Protein AF-A0A1Y3BPK3-F1 (afdb_monomer)

Radius of gyration: 22.69 Å; Cα contacts (8 Å, |Δi|>4): 150; chains: 1; bounding box: 43×45×66 Å

pLDDT: mean 86.42, std 18.13, range [39.81, 98.81]

Secondary structure (DSSP, 8-state):
-PPPPPPP--------PPP--EEEEEEEE-SSEEEEEEEEE-TT--EEEEEEEEETT--EEEEEEEEETTEEEEEEEE-STT-----

Mean predicted aligned error: 9.59 Å

Structure (mmCIF, N/CA/C/O backbone):
data_AF-A0A1Y3BPK3-F1
#
_entry.id   AF-A0A1Y3BPK3-F1
#
loop_
_atom_site.group_PDB
_atom_site.id
_atom_site.type_symbol
_atom_site.label_atom_id
_atom_site.label_alt_id
_atom_site.label_comp_id
_atom_site.label_asym_id
_atom_site.label_entity_id
_atom_site.label_seq_id
_atom_site.pdbx_PDB_ins_code
_atom_site.Cartn_x
_atom_site.Cartn_y
_atom_site.Cartn_z
_atom_site.occupancy
_atom_site.B_iso_or_equiv
_atom_site.auth_seq_id
_atom_site.auth_comp_id
_atom_site.auth_asym_id
_atom_site.auth_atom_id
_atom_site.pdbx_PDB_model_num
ATOM 1 N N . MET A 1 1 ? -25.780 -36.910 51.005 1.00 43.31 1 MET A N 1
ATOM 2 C CA . MET A 1 1 ? -24.746 -36.689 49.974 1.00 43.31 1 MET A CA 1
ATOM 3 C C . MET A 1 1 ? -25.043 -35.326 49.369 1.00 43.31 1 MET A C 1
ATOM 5 O O . MET A 1 1 ? -26.055 -35.195 48.696 1.00 43.31 1 MET A O 1
ATOM 9 N N . THR A 1 2 ? -24.294 -34.288 49.742 1.00 42.59 2 THR A N 1
ATOM 10 C CA . THR A 1 2 ? -24.593 -32.908 49.323 1.00 42.59 2 THR A CA 1
ATOM 11 C C . THR A 1 2 ? -23.791 -32.59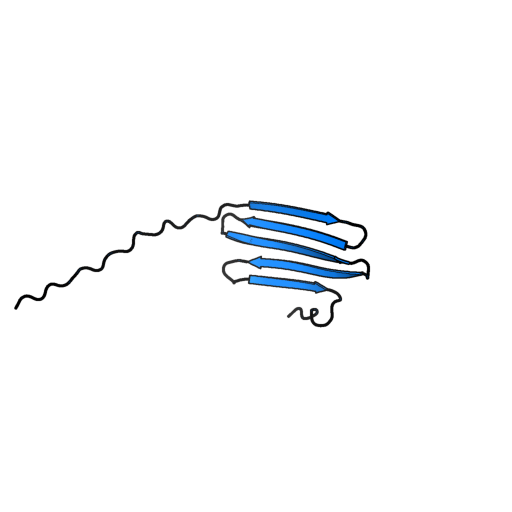7 48.070 1.00 42.59 2 THR A C 1
ATOM 13 O O . THR A 1 2 ? -22.566 -32.679 48.091 1.00 42.59 2 THR A O 1
ATOM 16 N N . ILE A 1 3 ? -24.481 -32.285 46.978 1.00 46.81 3 ILE A N 1
ATOM 17 C CA . ILE A 1 3 ? -23.856 -31.874 45.722 1.00 46.81 3 ILE A CA 1
ATOM 18 C C . ILE A 1 3 ? -23.541 -30.382 45.849 1.00 46.81 3 ILE A C 1
ATOM 20 O O . ILE A 1 3 ? -24.445 -29.574 46.050 1.00 46.81 3 ILE A O 1
ATOM 24 N N . VAL A 1 4 ? -22.261 -30.026 45.768 1.00 48.72 4 VAL A N 1
ATOM 25 C CA . VAL A 1 4 ? -21.808 -28.633 45.710 1.00 48.72 4 VAL A CA 1
ATOM 26 C C . VAL A 1 4 ? -21.711 -28.250 44.236 1.00 48.72 4 VAL A C 1
ATOM 28 O O . VAL A 1 4 ? -20.932 -28.846 43.497 1.00 48.72 4 VAL A O 1
ATOM 31 N N . PHE A 1 5 ? -22.503 -27.273 43.797 1.00 52.94 5 PHE A N 1
ATOM 32 C CA . PHE A 1 5 ? -22.323 -26.650 42.487 1.00 52.94 5 PHE A CA 1
ATOM 33 C C . PHE A 1 5 ? -21.257 -25.558 42.600 1.00 52.94 5 PHE A C 1
ATOM 35 O O . PHE A 1 5 ? -21.398 -24.626 43.389 1.00 52.94 5 PHE A O 1
ATOM 42 N N . ALA A 1 6 ? -20.185 -25.678 41.817 1.00 53.53 6 ALA A N 1
ATOM 43 C CA . ALA A 1 6 ? -19.218 -24.603 41.639 1.00 53.53 6 ALA A CA 1
ATOM 44 C C . ALA A 1 6 ? -19.834 -23.520 40.738 1.00 53.53 6 ALA A C 1
ATOM 46 O O . ALA A 1 6 ? -20.295 -23.818 39.636 1.00 53.53 6 ALA A O 1
ATOM 47 N N . ALA A 1 7 ? -19.863 -22.272 41.210 1.00 60.31 7 ALA A N 1
ATOM 48 C CA . ALA A 1 7 ? -20.268 -21.127 40.400 1.00 60.31 7 ALA A CA 1
ATOM 49 C C . ALA A 1 7 ? -19.264 -20.912 39.248 1.00 60.31 7 ALA A C 1
ATOM 51 O O . ALA A 1 7 ? -18.063 -21.119 39.451 1.00 60.31 7 ALA A O 1
ATOM 52 N N . PRO A 1 8 ? -19.711 -20.498 38.047 1.00 56.19 8 PRO A N 1
ATOM 53 C CA . PRO A 1 8 ? -18.799 -20.228 36.947 1.00 56.19 8 PRO A CA 1
ATOM 54 C C . PRO A 1 8 ? -17.913 -19.038 37.322 1.00 56.19 8 PRO A C 1
ATOM 56 O O . PRO A 1 8 ? -18.404 -17.983 37.721 1.00 56.19 8 PRO A O 1
ATOM 59 N N . ALA A 1 9 ? -16.598 -19.207 37.201 1.00 60.88 9 ALA A N 1
ATOM 60 C CA . ALA A 1 9 ? -15.666 -18.099 37.321 1.00 60.88 9 ALA A CA 1
ATOM 61 C C . ALA A 1 9 ? -15.924 -17.125 36.163 1.00 60.88 9 ALA A C 1
ATOM 63 O O . ALA A 1 9 ? -15.700 -17.454 34.997 1.00 60.88 9 ALA A O 1
ATOM 64 N N . THR A 1 10 ? -16.423 -15.931 36.471 1.00 55.75 10 THR A N 1
ATOM 65 C CA . THR A 1 10 ? -16.526 -14.836 35.506 1.00 55.75 10 THR A CA 1
ATOM 66 C C . THR A 1 10 ? -15.117 -14.432 35.087 1.00 55.75 10 THR A C 1
ATOM 68 O O . THR A 1 10 ? -14.354 -13.910 35.903 1.00 55.75 10 THR A O 1
ATOM 71 N N . LYS A 1 11 ? -14.763 -14.692 33.822 1.00 57.59 11 LYS A N 1
ATOM 72 C CA . LYS A 1 11 ? -13.584 -14.105 33.173 1.00 57.59 11 LYS A CA 1
ATOM 73 C C . LYS A 1 11 ? -13.621 -12.585 33.420 1.00 57.59 11 LYS A C 1
ATOM 75 O O . LYS A 1 11 ? -14.697 -12.004 33.254 1.00 57.59 11 LYS A O 1
ATOM 80 N N . PRO A 1 12 ? -12.515 -11.939 33.831 1.00 60.12 12 PRO A N 1
ATOM 81 C CA . PRO A 1 12 ? -12.467 -10.484 33.909 1.00 60.12 12 PRO A CA 1
ATOM 82 C C . PRO A 1 12 ? -12.918 -9.896 32.571 1.00 60.12 12 PRO A C 1
ATOM 84 O O . PRO A 1 12 ? -12.509 -10.399 31.524 1.00 60.12 12 PRO A O 1
ATOM 87 N N . ALA A 1 13 ? -13.777 -8.877 32.605 1.00 63.81 13 ALA A N 1
ATOM 88 C CA . ALA A 1 13 ? -14.153 -8.142 31.407 1.00 63.81 13 ALA A CA 1
ATOM 89 C C . ALA A 1 13 ? -12.880 -7.532 30.805 1.00 63.81 13 ALA A C 1
ATOM 91 O O . ALA A 1 13 ? -12.248 -6.669 31.417 1.00 63.81 13 ALA A O 1
ATOM 92 N N . GLU A 1 14 ? -12.471 -8.046 29.650 1.00 63.75 14 GLU A N 1
ATOM 93 C CA . GLU A 1 14 ? -11.362 -7.509 28.877 1.00 63.75 14 GLU A CA 1
ATOM 94 C C . GLU A 1 14 ? -11.798 -6.120 28.410 1.00 63.75 14 GLU A C 1
ATOM 96 O O . GLU A 1 14 ? -12.842 -5.961 27.778 1.00 63.75 14 GLU 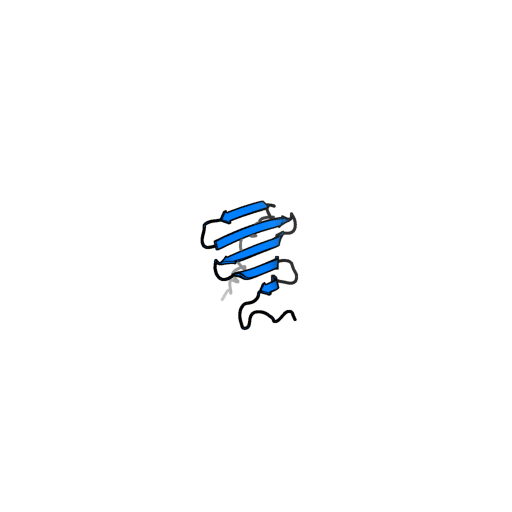A O 1
ATOM 101 N N . LYS A 1 15 ? -11.083 -5.091 28.862 1.00 59.50 15 LYS A N 1
ATOM 102 C CA . LYS A 1 15 ? -11.409 -3.703 28.551 1.00 59.50 15 LYS A CA 1
ATOM 103 C C . LYS A 1 15 ? -11.220 -3.546 27.045 1.00 59.50 15 LYS A C 1
ATOM 105 O O . LYS A 1 15 ? -10.083 -3.624 26.595 1.00 59.50 15 LYS A O 1
ATOM 110 N N . GLU A 1 16 ? -12.307 -3.378 26.293 1.00 65.19 16 GLU A N 1
ATOM 111 C CA . GLU A 1 16 ? -12.232 -3.120 24.852 1.00 65.19 16 GLU A CA 1
ATOM 112 C C . GLU A 1 16 ? -11.322 -1.911 24.629 1.00 65.19 16 GLU A C 1
ATOM 114 O O . GLU A 1 16 ? -11.621 -0.787 25.047 1.00 65.19 16 GLU A O 1
ATOM 119 N N . GLU A 1 17 ? -10.147 -2.174 24.065 1.00 70.88 17 GLU A N 1
ATOM 120 C CA . GLU A 1 17 ? -9.182 -1.140 23.746 1.00 70.88 17 GLU A C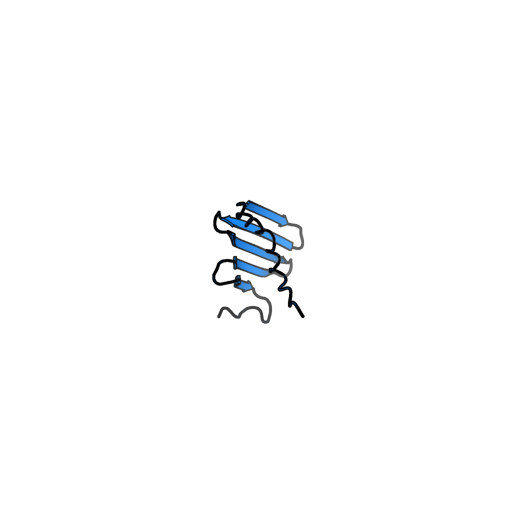A 1
ATOM 121 C C . GLU A 1 17 ? -9.737 -0.363 22.560 1.00 70.88 17 GLU A C 1
ATOM 123 O O . GLU A 1 17 ? -10.012 -0.928 21.500 1.00 70.88 17 GLU A O 1
ATOM 128 N N . GLN A 1 18 ? -9.993 0.928 22.771 1.00 79.56 18 GLN A N 1
ATOM 129 C CA . GLN A 1 18 ? -10.550 1.749 21.709 1.00 79.56 18 GLN A CA 1
ATOM 130 C C . GLN A 1 18 ? -9.513 1.931 20.596 1.00 79.56 18 GLN A C 1
ATOM 132 O O . GLN A 1 18 ? -8.314 2.020 20.892 1.00 79.56 18 GLN A O 1
ATOM 137 N N . PRO A 1 19 ? -9.950 1.998 19.327 1.00 83.56 19 PRO A N 1
ATOM 138 C CA . PRO A 1 19 ? -9.058 2.318 18.227 1.00 83.56 19 PRO A CA 1
ATOM 139 C C . PRO A 1 19 ? -8.344 3.640 18.507 1.00 83.56 19 PRO A C 1
ATOM 141 O O . PRO A 1 19 ? -8.978 4.641 18.839 1.00 83.56 19 PRO A O 1
ATOM 144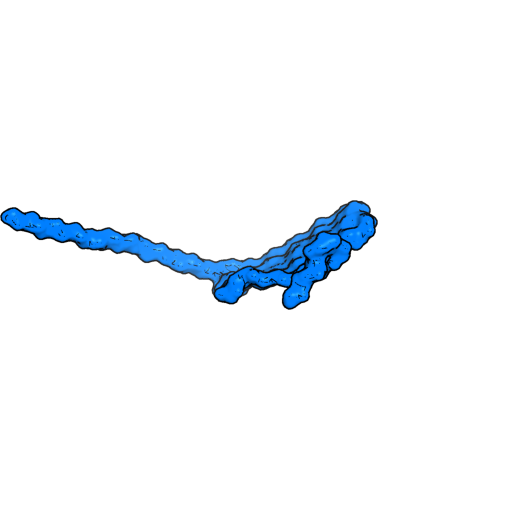 N N . HIS A 1 20 ? -7.020 3.638 18.382 1.00 91.50 20 HIS A N 1
ATOM 145 C CA . HIS A 1 20 ? -6.221 4.854 18.446 1.00 91.50 20 HIS A CA 1
ATOM 146 C C . HIS A 1 20 ? -5.911 5.274 17.008 1.00 91.50 20 HIS A C 1
ATOM 148 O O . HIS A 1 20 ? -5.159 4.560 16.336 1.00 91.50 20 HIS A O 1
ATOM 154 N N . PRO A 1 21 ? -6.479 6.394 16.520 1.00 96.25 21 PRO A N 1
ATOM 155 C CA . PRO A 1 21 ? -6.233 6.847 15.164 1.00 96.25 21 PRO A CA 1
ATOM 156 C C . PRO A 1 21 ? -4.746 7.043 14.897 1.00 96.25 21 PRO A C 1
ATOM 158 O O . PRO A 1 21 ? -4.003 7.553 15.740 1.00 96.25 21 PRO A O 1
ATOM 161 N N . TYR A 1 22 ? -4.328 6.685 13.692 1.00 98.06 22 TYR A N 1
ATOM 162 C CA . TYR A 1 22 ? -2.982 6.945 13.209 1.00 98.06 22 TYR A CA 1
ATOM 163 C C . TYR A 1 22 ? -3.022 7.349 11.745 1.00 98.06 22 TYR A C 1
ATOM 165 O O . TYR A 1 22 ? -3.968 7.052 11.019 1.00 98.06 22 TYR A O 1
ATOM 173 N N . ASN A 1 23 ? -1.955 8.003 11.310 1.00 98.44 23 ASN A N 1
ATOM 174 C CA . ASN A 1 23 ? -1.691 8.282 9.912 1.00 98.44 23 ASN A CA 1
ATOM 175 C C . ASN A 1 23 ? -0.179 8.202 9.712 1.00 98.44 23 ASN A C 1
ATOM 177 O O . ASN A 1 23 ? 0.581 8.847 10.440 1.00 98.44 23 ASN A O 1
ATOM 181 N N . PHE A 1 24 ? 0.259 7.376 8.771 1.00 98.69 24 PHE A N 1
ATOM 182 C CA . PHE A 1 24 ? 1.661 7.291 8.403 1.00 98.69 24 PHE A CA 1
ATOM 183 C C . PHE A 1 24 ? 1.815 7.102 6.901 1.00 98.69 24 PHE A C 1
ATOM 185 O O . PHE A 1 24 ? 0.924 6.626 6.196 1.00 98.69 24 PHE A O 1
ATOM 192 N N . GLY A 1 25 ? 3.003 7.426 6.412 1.00 98.56 25 GLY A N 1
ATOM 193 C CA . GLY A 1 25 ? 3.396 7.102 5.058 1.00 98.56 25 GLY A CA 1
ATOM 194 C C . GLY A 1 25 ? 4.896 7.203 4.877 1.00 98.56 25 GLY A C 1
ATOM 195 O O . GLY A 1 25 ? 5.586 7.858 5.659 1.00 98.56 25 GLY A O 1
ATOM 196 N N . TYR A 1 26 ? 5.391 6.536 3.846 1.00 98.62 26 TYR A N 1
ATOM 197 C CA . TYR A 1 26 ? 6.778 6.631 3.425 1.00 98.62 26 TYR A CA 1
ATOM 198 C C . TYR A 1 26 ? 6.898 6.448 1.915 1.00 98.62 26 TYR A C 1
ATOM 200 O O . TYR A 1 26 ? 6.043 5.849 1.257 1.00 98.62 26 TYR A O 1
ATOM 208 N N . GLU A 1 27 ? 8.003 6.957 1.390 1.00 98.38 27 GLU A N 1
ATOM 209 C CA . GLU A 1 27 ? 8.447 6.763 0.019 1.00 98.38 27 GLU A CA 1
ATOM 210 C C . GLU A 1 27 ? 9.922 6.374 0.059 1.00 98.38 27 GLU A C 1
ATOM 212 O O . GLU A 1 27 ? 10.727 7.011 0.740 1.00 98.38 27 GLU A O 1
ATOM 217 N N . GLU A 1 28 ? 10.263 5.320 -0.670 1.00 98.38 28 GLU A N 1
ATOM 218 C CA . GLU A 1 28 ? 11.634 4.904 -0.918 1.00 98.38 28 GLU A CA 1
ATOM 219 C C . GLU A 1 28 ? 11.859 4.867 -2.424 1.00 98.38 28 GL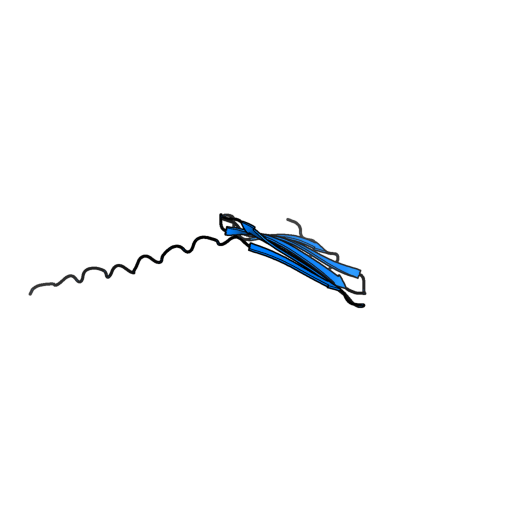U A C 1
ATOM 221 O O . GLU A 1 28 ? 11.075 4.282 -3.175 1.00 98.38 28 GLU A O 1
ATOM 226 N N . LYS A 1 29 ? 12.929 5.517 -2.872 1.00 97.88 29 LYS A N 1
ATOM 227 C CA . LYS A 1 29 ? 13.255 5.640 -4.286 1.00 97.88 29 LYS A CA 1
ATOM 228 C C . LYS A 1 29 ? 14.746 5.479 -4.495 1.00 97.88 29 LYS A C 1
ATOM 230 O O . LYS A 1 29 ? 15.540 6.216 -3.910 1.00 97.88 29 LYS A O 1
ATOM 235 N N . ASP A 1 30 ? 15.109 4.571 -5.389 1.00 95.69 30 ASP A N 1
ATOM 236 C CA . ASP A 1 30 ? 16.478 4.401 -5.852 1.00 95.69 30 ASP A CA 1
ATOM 237 C C . ASP A 1 30 ? 16.537 4.314 -7.391 1.00 95.69 30 ASP A C 1
ATOM 239 O O . ASP A 1 30 ? 15.598 4.691 -8.096 1.00 95.69 30 ASP A O 1
ATOM 243 N N . ALA A 1 31 ? 17.681 3.896 -7.938 1.00 95.25 31 ALA A N 1
ATOM 244 C CA . ALA A 1 31 ? 17.864 3.769 -9.385 1.00 95.25 31 ALA A CA 1
ATOM 245 C C . ALA A 1 31 ? 17.110 2.576 -10.009 1.00 95.25 31 ALA A C 1
ATOM 247 O O . ALA A 1 31 ? 17.002 2.506 -11.234 1.00 95.25 31 ALA A O 1
ATOM 248 N N . ASN A 1 32 ? 16.642 1.628 -9.198 1.00 96.94 32 ASN A N 1
ATOM 249 C CA . ASN A 1 32 ? 16.064 0.362 -9.634 1.00 96.94 32 ASN A CA 1
ATOM 250 C C . ASN A 1 32 ? 14.582 0.217 -9.284 1.00 96.94 32 ASN A C 1
ATOM 252 O O . ASN A 1 32 ? 13.913 -0.602 -9.908 1.00 96.94 32 ASN A O 1
ATOM 256 N N . TYR A 1 33 ? 14.072 0.957 -8.302 1.00 97.56 33 TYR A N 1
ATOM 257 C CA . TYR A 1 33 ? 12.678 0.888 -7.903 1.00 97.56 33 TYR A CA 1
ATOM 258 C C . TYR A 1 33 ? 12.167 2.174 -7.243 1.00 97.56 33 TYR A C 1
ATOM 260 O O . TYR A 1 33 ? 12.909 3.062 -6.820 1.00 97.56 33 TYR A O 1
ATOM 268 N N . THR A 1 34 ? 10.845 2.263 -7.138 1.00 98.50 34 THR A N 1
ATOM 269 C CA . THR A 1 34 ? 10.150 3.186 -6.236 1.00 98.50 34 THR A CA 1
ATOM 270 C C . THR A 1 34 ? 9.079 2.416 -5.475 1.00 98.50 34 THR A C 1
ATOM 272 O O . THR A 1 34 ? 8.291 1.684 -6.077 1.00 98.50 34 THR A O 1
ATOM 275 N N . ILE A 1 35 ? 9.047 2.580 -4.156 1.00 98.44 35 ILE A N 1
ATOM 276 C CA . ILE A 1 35 ? 8.033 2.023 -3.262 1.00 98.44 35 ILE A CA 1
ATOM 277 C C . ILE A 1 35 ? 7.369 3.179 -2.527 1.00 98.44 35 ILE A C 1
ATOM 279 O O . ILE A 1 35 ? 8.051 4.047 -1.986 1.00 98.44 35 ILE A O 1
ATOM 283 N N . THR A 1 36 ? 6.041 3.177 -2.469 1.00 98.75 36 THR A N 1
ATOM 284 C CA . THR A 1 36 ? 5.288 4.112 -1.626 1.00 98.75 36 THR A CA 1
ATOM 285 C C . THR A 1 36 ? 4.308 3.351 -0.751 1.00 98.75 36 THR A C 1
ATOM 287 O O . THR A 1 36 ? 3.810 2.290 -1.139 1.00 98.75 36 THR A O 1
ATOM 290 N N . ARG A 1 37 ? 4.024 3.887 0.434 1.00 98.69 37 ARG A N 1
ATOM 291 C CA . ARG A 1 37 ? 2.914 3.440 1.274 1.00 98.69 37 ARG A CA 1
ATOM 292 C C . ARG A 1 37 ? 2.314 4.625 2.006 1.00 98.69 37 ARG A C 1
ATOM 294 O O . ARG A 1 37 ? 3.049 5.453 2.539 1.00 98.69 37 ARG A O 1
ATOM 301 N N . GLN A 1 38 ? 0.994 4.661 2.088 1.00 98.81 38 GLN A N 1
ATOM 302 C CA . GLN A 1 38 ? 0.253 5.522 3.001 1.00 98.81 38 GLN A CA 1
ATOM 303 C C . GLN A 1 38 ? -0.854 4.711 3.659 1.00 98.81 38 GLN A C 1
ATOM 305 O O . GLN A 1 38 ? -1.498 3.893 3.005 1.00 98.81 38 GLN A O 1
ATOM 310 N N . GLU A 1 39 ? -1.066 4.920 4.951 1.00 98.75 39 GLU A N 1
ATOM 311 C CA . GLU A 1 39 ? -2.106 4.231 5.703 1.00 98.75 39 GLU A CA 1
ATOM 312 C C . GLU A 1 39 ? -2.607 5.095 6.854 1.00 98.75 39 GLU A C 1
ATOM 314 O O . GLU A 1 39 ? -1.839 5.772 7.541 1.00 98.75 39 GLU A O 1
ATOM 319 N N . GLU A 1 40 ? -3.910 5.029 7.080 1.00 98.69 40 GLU A N 1
ATOM 320 C CA . GLU A 1 40 ? -4.580 5.668 8.196 1.00 98.69 40 GLU A CA 1
ATOM 321 C C . GLU A 1 40 ? -5.596 4.731 8.842 1.00 98.69 40 GLU A C 1
ATOM 323 O O . GLU A 1 40 ? -6.188 3.878 8.175 1.00 98.69 40 GLU A O 1
ATOM 328 N N . MET A 1 41 ? -5.807 4.924 10.141 1.00 98.38 41 MET A N 1
ATOM 329 C CA . MET A 1 41 ? -6.906 4.332 10.894 1.00 98.38 41 MET A CA 1
ATOM 330 C C . MET A 1 41 ? -7.756 5.449 11.489 1.00 98.38 41 MET A C 1
ATOM 332 O O . MET A 1 41 ? -7.220 6.364 12.116 1.00 98.38 41 MET A O 1
ATOM 336 N N . ASP A 1 42 ? -9.073 5.370 11.303 1.00 96.56 42 ASP A N 1
ATOM 337 C CA . ASP A 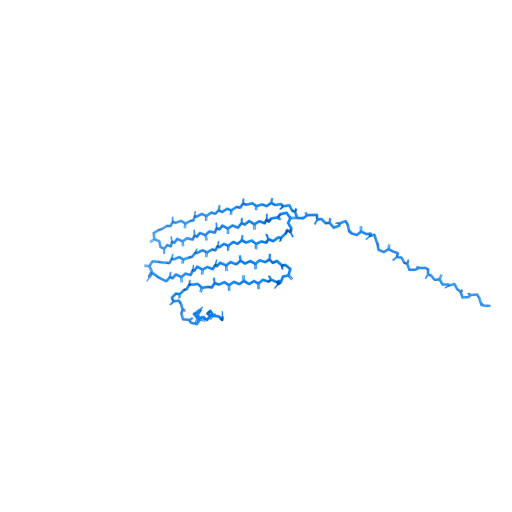1 42 ? -10.016 6.308 11.914 1.00 96.56 42 ASP A CA 1
ATOM 338 C C . ASP A 1 42 ? -10.418 5.903 13.346 1.00 96.56 42 ASP A C 1
ATOM 340 O O . ASP A 1 42 ? -10.058 4.842 13.854 1.00 96.56 42 ASP A O 1
ATOM 344 N N . GLU A 1 43 ? -11.201 6.752 14.013 1.00 94.69 43 GLU A N 1
ATOM 345 C CA . GLU A 1 43 ? -11.697 6.518 15.381 1.00 94.69 43 GLU A CA 1
ATOM 346 C C . GLU A 1 43 ? -12.580 5.266 15.514 1.00 94.69 43 GLU A C 1
ATOM 348 O O . GLU A 1 43 ? -12.798 4.774 16.619 1.00 94.69 43 GLU A O 1
ATOM 353 N N . LYS A 1 44 ? -13.096 4.738 14.398 1.00 94.62 44 LYS A N 1
ATOM 354 C CA . LYS A 1 44 ? -13.914 3.520 14.359 1.00 94.62 44 LYS A CA 1
ATOM 355 C C . LYS A 1 44 ? -13.072 2.266 14.118 1.00 94.62 44 LYS A C 1
ATOM 357 O O . LYS A 1 44 ? -13.627 1.174 14.060 1.00 94.62 44 LYS A O 1
ATOM 362 N N . GLY A 1 45 ? -11.753 2.406 13.966 1.00 95.62 45 GLY A N 1
ATOM 363 C CA . GLY A 1 45 ? -10.853 1.306 13.631 1.00 95.62 45 GLY A CA 1
ATOM 364 C C . GLY A 1 45 ? -10.868 0.930 12.150 1.00 95.62 45 GLY A C 1
ATOM 365 O O . GLY A 1 45 ? -10.308 -0.104 11.787 1.00 95.62 45 GLY A O 1
ATOM 366 N N . THR A 1 46 ? -11.479 1.748 11.284 1.00 97.81 46 THR A N 1
ATOM 367 C CA . THR A 1 46 ? -11.419 1.530 9.836 1.00 97.81 46 THR A CA 1
ATOM 368 C C . THR A 1 46 ? -10.023 1.874 9.349 1.00 97.81 46 THR A C 1
ATOM 370 O O . THR A 1 46 ? -9.602 3.025 9.459 1.00 97.81 46 THR A O 1
ATOM 373 N N . VAL A 1 47 ? -9.329 0.900 8.764 1.00 98.50 47 VAL A N 1
ATOM 374 C CA . VAL A 1 47 ? -8.019 1.110 8.140 1.00 98.50 47 VAL A CA 1
ATOM 375 C C . VAL A 1 47 ? -8.207 1.341 6.653 1.00 98.50 47 VAL A C 1
ATOM 377 O O . VAL A 1 47 ? -8.867 0.550 5.977 1.00 98.50 47 VAL A O 1
ATOM 380 N N . LYS A 1 48 ? -7.601 2.397 6.120 1.00 98.75 48 LYS A N 1
ATOM 381 C CA . LYS A 1 48 ? -7.500 2.646 4.679 1.00 98.75 48 LYS A CA 1
ATOM 382 C C . LYS A 1 48 ? -6.056 2.906 4.326 1.00 98.75 48 LYS A C 1
ATOM 384 O O . LYS A 1 48 ? -5.334 3.557 5.074 1.00 98.75 48 LYS A O 1
ATOM 389 N N . GLY A 1 49 ? -5.641 2.431 3.166 1.00 98.75 49 GLY A N 1
ATOM 390 C CA . GLY A 1 49 ? -4.301 2.716 2.701 1.00 98.75 49 GLY A CA 1
ATOM 391 C C . GLY A 1 49 ? -4.086 2.359 1.252 1.00 98.75 49 GLY A C 1
ATOM 392 O O . GLY A 1 49 ? -4.941 1.780 0.573 1.00 98.75 49 GLY A O 1
ATOM 393 N N . SER A 1 50 ? -2.903 2.720 0.793 1.00 98.75 50 SER A N 1
ATOM 394 C CA . SER A 1 50 ? -2.378 2.289 -0.481 1.00 98.75 50 SER A CA 1
ATOM 395 C C . SER A 1 50 ? -0.904 1.951 -0.348 1.00 98.75 50 SER A C 1
ATOM 397 O O . SER A 1 50 ? -0.178 2.514 0.475 1.00 98.75 50 SER A O 1
ATOM 399 N N . TYR A 1 51 ? -0.454 1.010 -1.166 1.00 98.50 51 TYR A N 1
ATOM 400 C CA . TYR A 1 51 ? 0.965 0.847 -1.434 1.00 98.50 51 TYR A CA 1
ATOM 401 C C . TYR A 1 51 ? 1.195 0.757 -2.934 1.00 98.50 51 TYR A C 1
ATOM 403 O O . TYR A 1 51 ? 0.341 0.263 -3.679 1.00 98.50 51 TYR A O 1
ATOM 411 N N . SER A 1 52 ? 2.360 1.218 -3.374 1.00 98.19 52 SER A N 1
ATOM 412 C CA . SER A 1 52 ? 2.793 1.075 -4.755 1.00 98.19 52 SER A CA 1
ATOM 413 C C . SER A 1 52 ? 4.219 0.563 -4.850 1.00 98.19 52 SER A C 1
ATOM 415 O O . SER A 1 52 ? 5.049 0.816 -3.981 1.00 98.19 52 SER A O 1
ATOM 417 N N . TYR A 1 53 ? 4.495 -0.116 -5.952 1.00 97.25 53 TYR A N 1
ATOM 418 C CA . TYR A 1 53 ? 5.807 -0.579 -6.363 1.00 97.25 53 TYR A CA 1
ATOM 419 C C . TYR A 1 53 ? 5.955 -0.341 -7.861 1.00 97.25 53 TYR A C 1
ATOM 421 O O . TYR A 1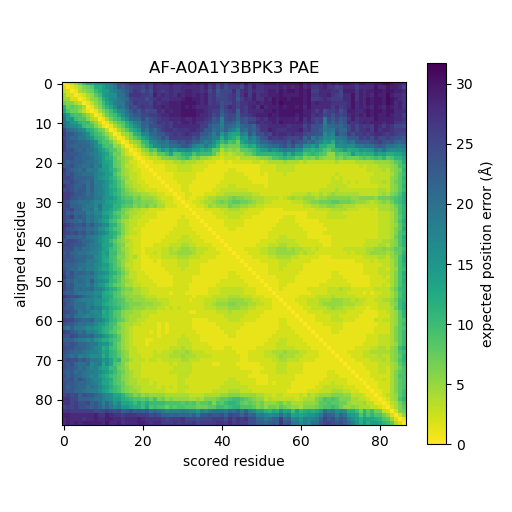 53 ? 5.023 -0.615 -8.620 1.00 97.25 53 TYR A O 1
ATOM 429 N N . ILE A 1 54 ? 7.115 0.147 -8.278 1.00 97.81 54 ILE A N 1
ATOM 430 C CA . ILE A 1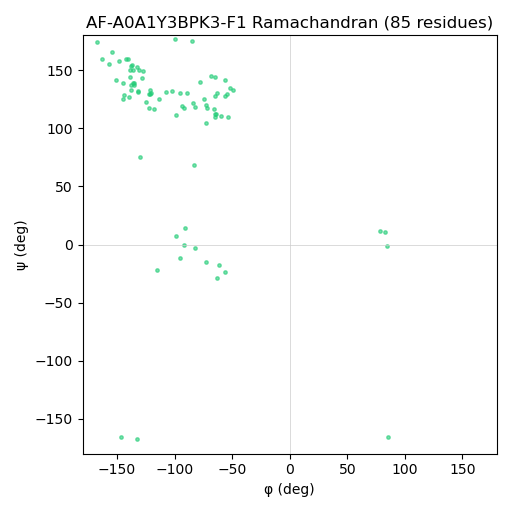 54 ? 7.552 0.142 -9.670 1.00 97.81 54 ILE A CA 1
ATOM 431 C C . ILE A 1 54 ? 9.023 -0.253 -9.714 1.00 97.81 54 ILE A C 1
ATOM 433 O O . ILE A 1 54 ? 9.811 0.267 -8.924 1.00 97.81 54 ILE A O 1
ATOM 437 N N . ASP A 1 55 ? 9.384 -1.170 -10.607 1.00 97.00 55 ASP A N 1
ATOM 438 C CA . ASP A 1 55 ? 10.770 -1.561 -10.857 1.00 97.00 55 ASP A CA 1
ATOM 439 C C . ASP A 1 55 ? 11.354 -0.873 -12.102 1.00 97.00 55 ASP A C 1
ATOM 441 O O . ASP A 1 55 ? 10.685 -0.130 -12.826 1.00 97.00 55 ASP A O 1
ATOM 445 N N . ARG A 1 56 ? 12.637 -1.126 -12.354 1.00 97.06 56 ARG A N 1
ATOM 446 C CA . ARG A 1 56 ? 13.387 -0.589 -13.492 1.00 97.06 56 ARG A CA 1
ATOM 447 C C . ARG A 1 56 ? 12.858 -1.058 -14.848 1.00 97.06 56 ARG A C 1
ATOM 449 O O . ARG A 1 56 ? 13.021 -0.337 -15.833 1.00 97.06 56 ARG A O 1
ATOM 456 N N . ASP A 1 57 ? 12.264 -2.244 -14.902 1.00 95.88 57 ASP A N 1
ATOM 457 C CA . ASP A 1 57 ? 11.707 -2.824 -16.123 1.00 95.88 57 ASP A CA 1
ATOM 458 C C . ASP A 1 57 ? 10.290 -2.283 -16.408 1.00 95.88 57 ASP A C 1
ATOM 460 O O . ASP A 1 57 ? 9.703 -2.566 -17.454 1.00 95.88 57 ASP A O 1
ATOM 464 N N . GLY A 1 58 ? 9.759 -1.440 -15.514 1.00 95.50 58 GLY A N 1
ATOM 465 C CA . GLY A 1 58 ? 8.436 -0.834 -15.616 1.00 95.50 58 GLY A CA 1
ATOM 466 C C . GLY A 1 58 ? 7.317 -1.752 -15.126 1.00 95.50 58 GLY A C 1
ATOM 467 O O . GLY A 1 58 ? 6.139 -1.444 -15.337 1.00 95.50 58 GLY A O 1
ATOM 468 N N . THR A 1 59 ? 7.649 -2.870 -14.476 1.00 96.31 59 THR A N 1
ATOM 469 C CA . THR A 1 59 ? 6.673 -3.670 -13.735 1.00 96.31 59 THR A CA 1
ATOM 470 C C . THR A 1 59 ? 6.139 -2.818 -12.601 1.00 96.31 59 THR A C 1
ATOM 472 O O . THR A 1 59 ? 6.917 -2.221 -11.857 1.00 96.31 59 THR A O 1
ATOM 475 N N . PHE A 1 60 ? 4.820 -2.751 -12.452 1.00 96.62 60 PHE A N 1
ATOM 476 C CA . PHE A 1 60 ? 4.214 -1.968 -11.391 1.00 96.62 60 PHE A CA 1
ATOM 477 C C . PHE A 1 60 ? 3.062 -2.696 -10.716 1.00 96.62 60 PHE A C 1
ATOM 479 O O . PHE A 1 60 ? 2.360 -3.526 -11.303 1.00 96.62 60 PHE A O 1
ATOM 486 N N . ARG A 1 61 ? 2.833 -2.310 -9.466 1.00 96.94 61 ARG A N 1
ATOM 487 C CA . ARG A 1 61 ? 1.677 -2.709 -8.679 1.00 96.94 61 ARG A CA 1
ATOM 488 C C . ARG A 1 61 ? 1.252 -1.549 -7.805 1.00 96.94 61 ARG A C 1
ATOM 490 O O . ARG A 1 61 ? 2.061 -1.031 -7.047 1.00 96.94 61 ARG A O 1
ATOM 497 N N . THR A 1 62 ? -0.021 -1.203 -7.864 1.00 97.81 62 THR A N 1
ATOM 498 C CA . THR A 1 62 ? -0.679 -0.302 -6.922 1.00 97.81 62 THR A CA 1
ATOM 499 C C . THR A 1 62 ? -1.832 -1.055 -6.293 1.00 97.81 62 THR A C 1
ATOM 501 O O . THR A 1 62 ? -2.649 -1.643 -7.003 1.00 97.81 62 THR A O 1
ATOM 504 N N . VAL A 1 63 ? -1.908 -1.046 -4.969 1.00 97.88 63 VAL A N 1
ATOM 505 C CA . VAL A 1 63 ? -3.003 -1.674 -4.231 1.00 97.88 63 VAL A CA 1
ATOM 506 C C . VAL A 1 63 ? -3.631 -0.640 -3.328 1.00 97.88 63 VAL A C 1
ATOM 508 O O . VAL A 1 63 ? -2.950 -0.077 -2.479 1.00 97.88 63 VAL A O 1
ATOM 511 N N . ASN A 1 64 ? -4.929 -0.422 -3.502 1.00 98.44 64 ASN A N 1
ATOM 512 C CA . ASN A 1 64 ? -5.748 0.372 -2.595 1.00 98.44 64 ASN A CA 1
ATOM 513 C C . ASN A 1 64 ? -6.559 -0.588 -1.734 1.00 98.44 64 ASN A C 1
ATOM 515 O O . ASN A 1 64 ? -7.162 -1.513 -2.278 1.00 98.44 64 ASN A O 1
ATOM 519 N N . TYR A 1 65 ? -6.583 -0.389 -0.422 1.00 98.44 65 TYR A N 1
ATOM 520 C CA . TYR A 1 65 ? -7.246 -1.308 0.495 1.00 98.44 65 TYR A CA 1
ATOM 521 C C . TYR A 1 65 ? -8.041 -0.594 1.584 1.00 98.44 65 TYR A C 1
ATOM 523 O O . TYR A 1 65 ? -7.749 0.538 1.971 1.00 98.44 65 TYR A O 1
ATOM 531 N N . ILE A 1 66 ? -9.053 -1.304 2.075 1.00 98.62 66 ILE A N 1
ATOM 532 C CA . ILE A 1 66 ? -9.863 -0.943 3.233 1.00 98.62 66 ILE A CA 1
ATOM 533 C C . ILE A 1 66 ? -10.057 -2.181 4.115 1.00 98.62 66 ILE A C 1
ATOM 535 O O . ILE A 1 66 ? -10.321 -3.275 3.608 1.00 98.62 66 ILE A O 1
ATOM 539 N N . ALA A 1 67 ? -9.930 -2.006 5.426 1.00 98.25 67 ALA A N 1
ATOM 540 C CA . ALA A 1 67 ? -10.334 -2.976 6.432 1.00 98.25 67 ALA A CA 1
ATOM 541 C C . ALA A 1 67 ? -11.340 -2.311 7.374 1.00 98.25 67 ALA A C 1
ATOM 543 O O . ALA A 1 67 ? -11.021 -1.321 8.028 1.00 98.25 67 ALA A O 1
ATOM 544 N N . ASP A 1 68 ? -12.560 -2.838 7.402 1.00 97.38 68 ASP A N 1
ATOM 545 C CA . ASP A 1 68 ? -13.664 -2.358 8.235 1.00 97.38 68 ASP A CA 1
ATOM 546 C C . ASP A 1 68 ? -14.554 -3.532 8.681 1.00 97.38 68 ASP A C 1
ATOM 548 O O . ASP A 1 68 ? -14.185 -4.701 8.543 1.00 97.38 68 ASP A O 1
ATOM 552 N N . GLU A 1 69 ? -15.750 -3.232 9.189 1.00 97.06 69 GLU A N 1
ATOM 553 C CA . GLU A 1 69 ? -16.750 -4.223 9.611 1.00 97.06 69 GLU A CA 1
ATOM 554 C C . GLU A 1 69 ? -17.140 -5.226 8.508 1.00 97.06 69 GLU A C 1
ATOM 556 O O . GLU A 1 69 ? -17.561 -6.342 8.806 1.00 97.06 69 GLU A O 1
ATOM 561 N N . ASN A 1 70 ? -16.963 -4.870 7.230 1.00 97.31 70 ASN A N 1
ATOM 562 C CA . ASN A 1 70 ? -17.238 -5.744 6.087 1.00 97.31 70 ASN A CA 1
ATOM 563 C C . ASN A 1 70 ? -15.999 -6.565 5.665 1.00 97.31 70 ASN A C 1
ATOM 565 O O . ASN A 1 70 ? -15.954 -7.114 4.560 1.00 97.31 70 ASN A O 1
ATOM 569 N N . GLY A 1 71 ? -14.965 -6.619 6.509 1.00 97.62 71 GLY A N 1
ATOM 570 C CA . GLY A 1 71 ? -13.720 -7.347 6.277 1.00 97.62 71 GLY A CA 1
ATOM 571 C C . GLY A 1 71 ? -12.684 -6.564 5.469 1.00 97.62 71 GLY A C 1
ATOM 572 O O . GLY A 1 71 ? -12.778 -5.351 5.289 1.00 97.62 71 GLY A O 1
ATOM 573 N N . PHE A 1 72 ? -11.669 -7.276 4.979 1.00 98.00 72 PHE A N 1
ATOM 574 C CA . PHE A 1 72 ? -10.606 -6.707 4.151 1.00 98.00 72 PHE A CA 1
ATOM 575 C C . PHE A 1 72 ? -10.979 -6.753 2.668 1.00 98.00 72 PHE A C 1
ATOM 577 O O . PHE A 1 72 ? -11.362 -7.804 2.150 1.00 98.00 72 PHE A O 1
ATOM 584 N N . ARG A 1 73 ? -10.836 -5.624 1.971 1.00 97.88 73 ARG A N 1
ATOM 585 C CA . ARG A 1 73 ? -11.083 -5.504 0.527 1.00 97.88 73 ARG A CA 1
ATOM 586 C C . ARG A 1 73 ? -9.972 -4.689 -0.118 1.00 97.88 73 ARG A C 1
ATOM 588 O O . ARG A 1 73 ? -9.560 -3.669 0.431 1.00 97.88 73 ARG A O 1
ATOM 595 N N . ALA A 1 74 ? -9.520 -5.120 -1.293 1.00 96.88 74 ALA A N 1
ATOM 596 C CA . ALA A 1 74 ? -8.445 -4.463 -2.024 1.00 96.88 74 ALA A CA 1
ATOM 597 C C . ALA A 1 74 ? -8.735 -4.394 -3.526 1.00 96.88 74 ALA A C 1
ATOM 599 O O . ALA A 1 74 ? -9.290 -5.328 -4.101 1.00 96.88 74 ALA A O 1
ATOM 600 N N . ALA A 1 75 ? -8.316 -3.299 -4.151 1.00 96.19 75 ALA A N 1
ATOM 601 C CA . ALA A 1 75 ? -8.309 -3.115 -5.594 1.00 96.19 75 ALA A CA 1
ATOM 602 C C . ALA A 1 75 ? -6.858 -3.026 -6.074 1.00 96.19 75 ALA A C 1
ATOM 604 O O . ALA A 1 75 ? -6.087 -2.202 -5.575 1.00 96.19 75 ALA A O 1
ATOM 605 N N . ILE A 1 76 ? -6.497 -3.880 -7.033 1.00 95.75 76 ILE A N 1
ATOM 606 C CA . ILE A 1 76 ? -5.137 -3.994 -7.567 1.00 95.75 76 ILE A CA 1
ATOM 607 C C . ILE A 1 76 ? -5.104 -3.405 -8.977 1.00 95.75 76 ILE A C 1
ATOM 609 O O . ILE A 1 76 ? -5.918 -3.752 -9.828 1.00 95.75 76 ILE A O 1
ATOM 613 N N . GLN A 1 77 ? -4.125 -2.545 -9.234 1.00 95.62 77 GLN A N 1
ATOM 614 C CA . GLN A 1 77 ? -3.752 -2.087 -10.566 1.00 95.62 77 GLN A CA 1
ATOM 615 C C . GLN A 1 77 ? -2.314 -2.534 -10.834 1.00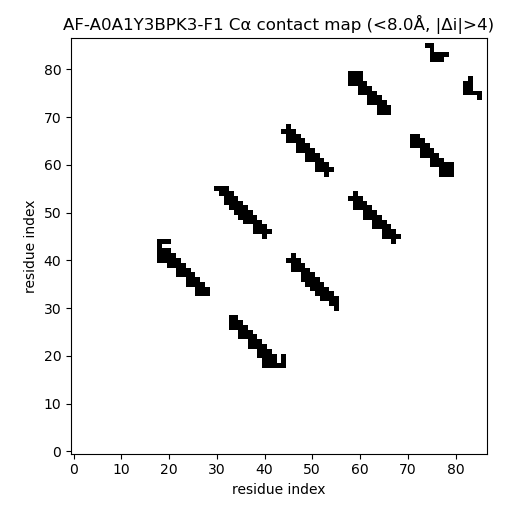 95.62 77 GLN A C 1
ATOM 617 O O . GLN A 1 77 ? -1.401 -2.137 -10.115 1.00 95.62 77 GLN A O 1
ATOM 622 N N . SER A 1 78 ? -2.103 -3.386 -11.834 1.00 95.94 78 SER A N 1
ATOM 623 C CA . SER A 1 78 ? -0.787 -3.962 -12.125 1.00 95.94 78 SER A CA 1
ATOM 624 C C . SER A 1 78 ? -0.684 -4.417 -13.581 1.00 95.94 78 SER A C 1
ATOM 626 O O . SER A 1 78 ? -1.703 -4.711 -14.207 1.00 95.94 78 SER A O 1
ATOM 628 N N . ASN A 1 79 ? 0.540 -4.481 -14.110 1.00 94.62 79 ASN A N 1
ATOM 629 C CA . ASN A 1 79 ? 0.870 -5.132 -15.383 1.00 94.62 79 ASN A CA 1
ATOM 630 C C . ASN A 1 79 ? 1.450 -6.550 -15.208 1.00 94.62 79 ASN A C 1
ATOM 632 O O . ASN A 1 79 ? 1.889 -7.158 -16.183 1.00 94.62 79 ASN A O 1
ATOM 636 N N . GLU A 1 80 ? 1.447 -7.090 -13.990 1.00 90.62 80 GLU A N 1
ATOM 637 C CA . GLU A 1 80 ? 1.971 -8.422 -13.709 1.00 90.62 80 GLU A CA 1
ATOM 638 C C . GLU A 1 80 ? 0.989 -9.528 -14.132 1.00 90.62 80 GLU A C 1
ATOM 640 O O . GLU A 1 80 ? -0.224 -9.419 -13.896 1.00 90.62 80 GLU A O 1
ATOM 645 N N . PRO A 1 81 ? 1.488 -10.636 -14.711 1.00 88.81 81 PRO A N 1
ATOM 646 C CA . PRO A 1 81 ? 0.647 -11.761 -15.097 1.00 88.81 81 PRO A CA 1
ATOM 647 C C . PRO A 1 81 ? -0.159 -12.317 -13.915 1.00 88.81 81 PRO A C 1
ATOM 649 O O . PRO A 1 81 ? 0.393 -12.666 -12.876 1.00 88.81 81 PRO A O 1
ATOM 652 N N . GLY A 1 82 ? -1.477 -12.440 -14.090 1.00 85.31 82 GLY A N 1
ATOM 653 C CA . GLY A 1 82 ? -2.369 -13.053 -13.099 1.00 85.31 82 GLY A CA 1
ATOM 654 C C . GLY A 1 82 ? -2.869 -12.126 -11.984 1.00 85.31 82 GLY A C 1
ATOM 655 O O . GLY A 1 82 ? -3.677 -12.573 -11.173 1.00 85.31 82 GLY A O 1
ATOM 656 N N . LEU A 1 83 ? -2.458 -10.851 -11.955 1.00 81.31 83 LEU A N 1
ATOM 657 C CA . LEU A 1 83 ? -2.950 -9.865 -10.978 1.00 81.31 83 LEU A CA 1
ATOM 658 C C . LEU A 1 83 ? -4.110 -8.999 -11.494 1.00 81.31 83 LEU A C 1
ATOM 660 O O . LEU A 1 83 ? -4.779 -8.332 -10.706 1.00 81.31 83 LEU A O 1
ATOM 664 N N . THR A 1 84 ? -4.401 -9.027 -12.795 1.00 64.12 84 THR A N 1
ATOM 665 C CA . THR A 1 84 ? -5.528 -8.302 -13.399 1.00 64.12 84 THR A CA 1
ATOM 666 C C . THR A 1 84 ? -6.828 -9.099 -13.261 1.00 64.12 84 THR A C 1
ATOM 668 O O . THR A 1 84 ? -7.360 -9.605 -14.244 1.00 64.12 84 THR A O 1
ATOM 671 N N . ASN A 1 85 ? -7.328 -9.235 -12.035 1.00 53.38 85 ASN A N 1
ATOM 672 C CA . ASN A 1 85 ? -8.688 -9.696 -11.754 1.00 53.38 85 ASN A CA 1
ATOM 673 C C . ASN A 1 85 ? -9.331 -8.713 -10.772 1.00 53.38 85 ASN A C 1
ATOM 675 O O . ASN A 1 85 ? -9.443 -8.988 -9.579 1.00 53.38 85 ASN A O 1
ATOM 679 N N . SER A 1 86 ? -9.725 -7.543 -11.273 1.00 49.97 86 SER A N 1
ATOM 680 C CA . SER A 1 86 ? -10.723 -6.731 -10.579 1.00 49.97 86 SER A CA 1
ATOM 681 C C . SER A 1 86 ? -12.067 -7.435 -10.763 1.00 49.97 86 SER A C 1
ATOM 683 O O . SER A 1 86 ? -12.591 -7.455 -11.877 1.00 49.97 86 SER A O 1
ATOM 685 N N . ALA A 1 87 ? -12.552 -8.091 -9.707 1.00 39.81 87 ALA A N 1
ATOM 686 C CA . ALA A 1 87 ? -13.938 -8.545 -9.611 1.00 39.81 87 ALA A CA 1
ATOM 687 C C . ALA A 1 87 ? -14.892 -7.348 -9.487 1.00 39.81 87 ALA A C 1
ATOM 689 O O . ALA A 1 87 ? -14.465 -6.317 -8.913 1.00 39.81 87 ALA A O 1
#

Sequence (87 aa):
MTIVFAAPATKPAEKEEQPHPYNFGYEEKDANYTITRQEEMDEKGTVKGSYSYIDRDGTFRTVNYIADENGFRAAIQSNEPGLTNSA

Foldseek 3Di:
DDDDDDDDDDDPPDPPDFDDWDWDKDWDDDPFKIKIKIWIADRQRKIWIKIKMAGPVGWIKIKTWIADPVGIDIDIDTPDPPNPDPD

Organism: Euroglyphus maynei (NCBI:txid6958)

Nearest PDB structures (foldseek):
  7tt7-assembly1_P  TM=7.228E-01  e=9.810E-01  Escherichia coli
  7tt6-assembly1_P  TM=6.916E-01  e=1.349E+00  Escherichia coli
  3h4z-assembly3_C  TM=2.658E-01  e=8.639E+00  Escherichia coli

InterPro domains:
  IPR000618 Insect cuticle protein [PF00379] (16-82)
  IPR000618 Insect cuticle protein [PR00947] (20-31)
  IPR000618 Insect cuticle protein [PR00947] (47-58)
  IPR000618 Insect cuticle protein [PR00947] (58-69)
  IPR000618 Insect cuticle protein [PS51155] (19-84)
  IPR031311 Chitin-binding type R&R consensus [PS00233] (49-74)
  IPR050468 Larval/pupal cuticle protein [PTHR10380] (8-86)

Solvent-accessible surface area (backbone atoms only — not comparable to full-atom values): 5333 Å² total; per-residue (Å²): 136,84,86,79,82,80,76,82,82,77,73,78,83,75,76,82,77,73,52,74,60,48,75,52,67,54,76,49,77,63,96,54,37,40,39,39,37,38,41,35,30,40,74,85,51,37,33,40,36,38,38,37,41,35,42,72,89,65,52,37,41,36,38,42,38,38,36,46,98,89,45,78,50,73,51,61,49,52,80,50,90,90,55,76,70,81,127